Protein AF-A0A832W4Q1-F1 (afdb_monomer_lite)

Secondary structure (DSSP, 8-state):
--EEEEEEEES-HHHHHHHHHHHT-HHHHHH-EEEETTEEEEEEEEEHHHHHHHHHTT-EEEEEEEHHHHHHHHHHTTS-S--

Structure (mmCIF, N/CA/C/O backbone):
data_AF-A0A832W4Q1-F1
#
_entry.id   AF-A0A832W4Q1-F1
#
loop_
_atom_site.group_PDB
_atom_site.id
_atom_site.type_symbol
_atom_site.label_atom_id
_atom_site.label_alt_id
_atom_site.label_comp_id
_atom_site.label_asym_id
_atom_site.label_entity_id
_atom_site.label_seq_id
_atom_site.pdbx_PDB_ins_code
_atom_site.Cartn_x
_atom_site.Cartn_y
_atom_site.Cartn_z
_atom_site.occupancy
_atom_site.B_iso_or_equiv
_atom_site.auth_seq_id
_atom_site.auth_comp_id
_atom_site.auth_asym_id
_atom_site.auth_atom_id
_atom_site.pdbx_PDB_model_num
ATOM 1 N N . MET A 1 1 ? -16.573 1.442 6.800 1.00 61.88 1 MET A N 1
ATOM 2 C CA . MET A 1 1 ? -15.621 1.421 5.672 1.00 61.88 1 MET A CA 1
ATOM 3 C C . MET A 1 1 ? -14.335 2.045 6.170 1.00 61.88 1 MET A C 1
ATOM 5 O O . MET A 1 1 ? -14.369 3.205 6.558 1.00 61.88 1 MET A O 1
ATOM 9 N N . GLY A 1 2 ? -13.276 1.247 6.299 1.00 71.31 2 GLY A N 1
ATOM 10 C CA . GLY A 1 2 ? -11.995 1.689 6.847 1.00 71.31 2 GLY A CA 1
ATOM 11 C C . GLY A 1 2 ? -11.008 2.045 5.741 1.00 71.31 2 GLY A C 1
ATOM 12 O O . GLY A 1 2 ? -11.079 1.504 4.636 1.00 71.31 2 GLY A O 1
ATOM 13 N N . HIS A 1 3 ? -10.090 2.952 6.053 1.00 77.75 3 HIS A N 1
ATOM 14 C CA . HIS A 1 3 ? -8.901 3.162 5.244 1.00 77.75 3 HIS A CA 1
ATOM 15 C C . HIS A 1 3 ? -7.748 2.361 5.834 1.00 77.75 3 HIS A C 1
ATOM 17 O O . HIS A 1 3 ? -7.551 2.343 7.051 1.00 77.75 3 HIS A O 1
ATOM 23 N N . TYR A 1 4 ? -6.961 1.745 4.968 1.00 82.06 4 TYR A N 1
ATOM 24 C CA . TYR A 1 4 ? -5.805 0.959 5.352 1.00 82.06 4 TYR A CA 1
ATOM 25 C C . TYR A 1 4 ? -4.548 1.593 4.790 1.00 82.06 4 TYR A C 1
ATOM 27 O O . TYR A 1 4 ? -4.513 2.076 3.657 1.00 82.06 4 TYR A O 1
ATOM 35 N N . ILE A 1 5 ? -3.503 1.583 5.602 1.00 80.31 5 ILE A N 1
ATOM 36 C CA . ILE A 1 5 ? -2.158 1.877 5.152 1.00 80.31 5 ILE A CA 1
ATOM 37 C C . ILE A 1 5 ? -1.650 0.614 4.492 1.00 80.31 5 ILE A C 1
ATOM 39 O O . ILE A 1 5 ? -1.478 -0.430 5.125 1.00 80.31 5 ILE A O 1
ATOM 43 N N . VAL A 1 6 ? -1.421 0.732 3.198 1.00 82.81 6 VAL A N 1
ATOM 44 C CA . VAL A 1 6 ? -0.916 -0.350 2.379 1.00 82.81 6 VAL A CA 1
ATOM 45 C C . VAL A 1 6 ? 0.404 0.040 1.754 1.00 82.81 6 VAL A C 1
ATOM 47 O O . VAL A 1 6 ? 0.714 1.215 1.541 1.00 82.81 6 VAL A O 1
ATOM 50 N N . ARG A 1 7 ? 1.185 -0.982 1.450 1.00 84.00 7 ARG A N 1
ATOM 51 C CA . ARG A 1 7 ? 2.473 -0.897 0.800 1.00 84.00 7 ARG A CA 1
ATOM 52 C C . ARG A 1 7 ? 2.376 -1.595 -0.541 1.00 84.00 7 ARG A C 1
ATOM 54 O O . ARG A 1 7 ? 2.065 -2.777 -0.621 1.00 84.00 7 ARG A O 1
ATOM 61 N N . ILE A 1 8 ? 2.635 -0.842 -1.597 1.00 83.12 8 ILE A N 1
ATOM 62 C CA . ILE A 1 8 ? 2.596 -1.324 -2.970 1.00 83.12 8 ILE A CA 1
ATOM 63 C C . ILE A 1 8 ? 4.031 -1.453 -3.455 1.00 83.12 8 ILE A C 1
ATOM 65 O O . ILE A 1 8 ? 4.811 -0.501 -3.362 1.00 83.12 8 ILE A O 1
ATOM 69 N N . ARG A 1 9 ? 4.376 -2.628 -3.981 1.00 83.38 9 ARG A N 1
ATOM 70 C CA . ARG A 1 9 ? 5.658 -2.857 -4.649 1.00 83.38 9 ARG A CA 1
ATOM 71 C C . ARG A 1 9 ? 5.434 -2.944 -6.147 1.00 83.38 9 ARG A C 1
ATOM 73 O O . ARG A 1 9 ? 4.606 -3.719 -6.613 1.00 83.38 9 ARG A O 1
ATOM 80 N N . THR A 1 10 ? 6.173 -2.142 -6.903 1.00 77.44 10 THR A N 1
ATOM 81 C CA . THR A 1 10 ? 6.132 -2.172 -8.365 1.00 77.44 10 THR A CA 1
ATOM 82 C C . THR A 1 10 ? 7.532 -2.086 -8.939 1.00 77.44 10 THR A C 1
ATOM 84 O O . THR A 1 10 ? 8.360 -1.301 -8.478 1.00 77.44 10 THR A O 1
ATOM 87 N N . GLY A 1 11 ? 7.801 -2.893 -9.964 1.00 77.12 11 GLY A N 1
ATOM 88 C CA . GLY A 1 11 ? 9.056 -2.820 -10.703 1.00 77.12 11 GLY A CA 1
ATOM 89 C C . GLY A 1 11 ? 9.049 -1.810 -11.848 1.00 77.12 11 GLY A C 1
ATOM 90 O O . GLY A 1 11 ? 10.069 -1.592 -12.498 1.00 77.12 11 GLY A O 1
ATOM 91 N N . THR A 1 12 ? 7.901 -1.181 -12.113 1.00 73.19 12 THR A N 1
ATOM 92 C CA . THR A 1 12 ? 7.708 -0.334 -13.288 1.00 73.19 12 THR A CA 1
ATOM 93 C C . THR A 1 12 ? 7.198 1.039 -12.884 1.00 73.19 12 THR A C 1
ATOM 95 O O . THR A 1 12 ? 6.115 1.186 -12.318 1.00 73.19 12 THR A O 1
ATOM 98 N N . TRP A 1 13 ? 7.957 2.071 -13.247 1.00 72.50 13 TRP A N 1
ATOM 99 C CA . TRP A 1 13 ? 7.607 3.464 -12.965 1.00 72.50 13 TRP A CA 1
ATOM 100 C C . TRP A 1 13 ? 6.276 3.889 -13.618 1.00 72.50 13 TRP A C 1
ATOM 102 O O . TRP A 1 13 ? 5.535 4.695 -13.063 1.00 72.50 13 TRP A O 1
ATOM 112 N N . SER A 1 14 ? 5.910 3.278 -14.749 1.00 75.38 14 SER A N 1
ATOM 113 C CA . SER A 1 14 ? 4.622 3.496 -15.421 1.00 75.38 14 SER A CA 1
ATOM 114 C C . SER A 1 14 ? 3.423 3.140 -14.538 1.00 75.38 14 SER A C 1
ATOM 116 O O . SER A 1 14 ? 2.451 3.883 -14.504 1.00 75.38 14 SER A O 1
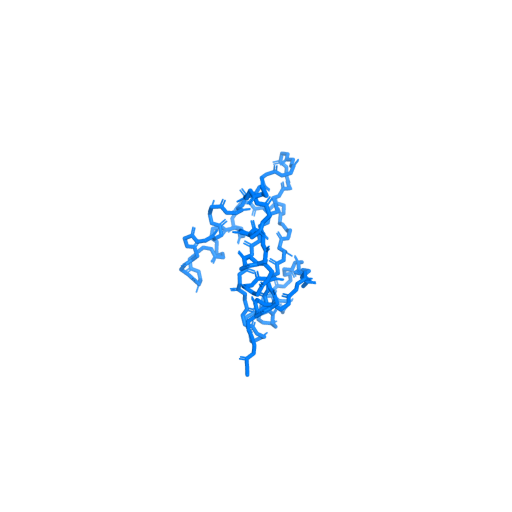ATOM 118 N N . TRP A 1 15 ? 3.510 2.046 -13.776 1.00 77.00 15 TRP A N 1
ATOM 119 C CA . TRP A 1 15 ? 2.446 1.616 -12.858 1.00 77.00 15 TRP A CA 1
ATOM 120 C C . TRP A 1 15 ? 2.293 2.574 -11.676 1.00 77.00 15 TRP A C 1
ATOM 122 O O . TRP A 1 15 ? 1.200 2.751 -11.146 1.00 77.00 15 TRP A O 1
ATOM 132 N N . LEU A 1 16 ? 3.402 3.200 -11.289 1.00 72.94 16 LEU A N 1
ATOM 133 C CA . LEU A 1 16 ? 3.476 4.247 -10.279 1.00 72.94 16 LEU A CA 1
ATOM 134 C C . LEU A 1 16 ? 2.741 5.509 -10.729 1.00 72.94 16 LEU A C 1
ATOM 136 O O . LEU A 1 16 ? 1.938 6.065 -9.986 1.00 72.94 16 LEU A O 1
ATOM 140 N N . ARG A 1 17 ? 2.983 5.924 -11.974 1.00 74.94 17 ARG A N 1
ATOM 141 C CA . ARG A 1 17 ? 2.318 7.078 -12.580 1.00 74.94 17 ARG A CA 1
ATOM 142 C C . ARG A 1 17 ? 0.812 6.851 -12.747 1.00 74.94 17 ARG A C 1
ATOM 144 O O . ARG A 1 17 ? 0.041 7.770 -12.494 1.00 74.94 17 ARG A O 1
ATOM 151 N N . ASP A 1 18 ? 0.406 5.635 -13.110 1.00 77.81 18 ASP A N 1
ATOM 152 C CA . ASP A 1 18 ? -1.009 5.245 -13.203 1.00 77.81 18 ASP A CA 1
ATOM 153 C C . ASP A 1 18 ? -1.705 5.367 -11.835 1.00 77.81 18 ASP A C 1
ATOM 155 O O . ASP A 1 18 ? -2.761 5.982 -11.715 1.00 77.81 18 ASP A O 1
ATOM 159 N N . LEU A 1 19 ? -1.048 4.891 -10.768 1.00 72.12 19 LEU A N 1
ATOM 160 C CA . LEU A 1 19 ? -1.526 5.046 -9.389 1.00 72.12 19 LEU A CA 1
ATOM 161 C C . LEU A 1 19 ? -1.658 6.514 -8.967 1.00 72.12 19 LEU A C 1
ATOM 163 O O . LEU A 1 19 ? -2.643 6.868 -8.322 1.00 72.12 19 LEU A O 1
ATOM 167 N N . GLN A 1 20 ? -0.693 7.368 -9.327 1.00 70.88 20 GLN A N 1
ATOM 168 C CA . GLN A 1 20 ? -0.780 8.804 -9.044 1.00 70.88 20 GLN A CA 1
ATOM 169 C C . GLN A 1 20 ? -1.975 9.454 -9.739 1.00 70.88 20 GLN A C 1
ATOM 171 O O . GLN A 1 20 ? -2.641 10.290 -9.135 1.00 70.88 20 GLN A O 1
ATOM 176 N N . GLN A 1 21 ? -2.243 9.067 -10.987 1.00 73.19 21 GLN A N 1
ATOM 177 C CA . GLN A 1 21 ? -3.329 9.627 -11.782 1.00 73.19 21 GLN A CA 1
ATOM 178 C C . GLN A 1 21 ? -4.707 9.142 -11.314 1.00 73.19 21 GLN A C 1
ATOM 180 O O . GLN A 1 21 ? -5.672 9.896 -11.393 1.00 73.19 21 GLN A O 1
ATOM 185 N N . LEU A 1 22 ? -4.808 7.900 -10.831 1.00 69.12 22 LEU A N 1
ATOM 186 C CA . LEU A 1 22 ? -6.087 7.291 -10.465 1.00 69.12 22 LEU A CA 1
ATOM 187 C C . LEU A 1 22 ? -6.671 7.791 -9.142 1.00 69.12 22 LEU A C 1
ATOM 189 O O . LEU A 1 22 ? -7.894 7.868 -9.044 1.00 69.12 22 LEU A O 1
ATOM 193 N N . TYR A 1 23 ? -5.850 8.111 -8.133 1.00 67.12 23 TYR A N 1
ATOM 194 C CA . TYR A 1 23 ? -6.389 8.498 -6.816 1.00 67.12 23 TYR A CA 1
ATOM 195 C C . TYR A 1 23 ? -5.801 9.773 -6.211 1.00 67.12 23 TYR A C 1
ATOM 197 O O . TYR A 1 23 ? -5.818 9.922 -4.993 1.00 67.12 23 TYR A O 1
ATOM 205 N N . ASP A 1 24 ? -5.301 10.685 -7.051 1.00 59.66 24 ASP A N 1
ATOM 206 C CA . ASP A 1 24 ? -4.848 12.026 -6.641 1.00 59.66 24 ASP A CA 1
ATOM 207 C C . ASP A 1 24 ? -3.852 11.974 -5.466 1.00 59.66 24 ASP A C 1
ATOM 209 O O . ASP A 1 24 ? -3.948 12.659 -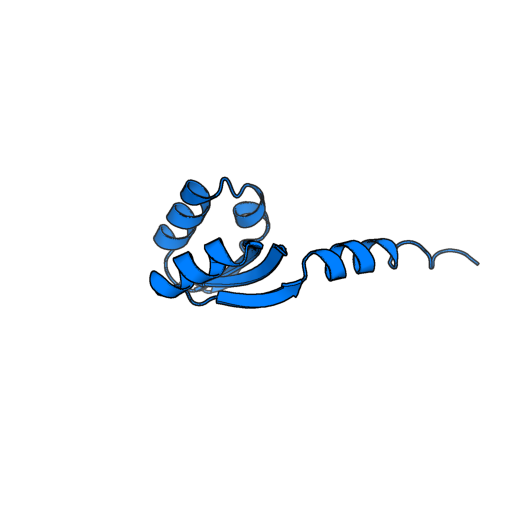4.447 1.00 59.66 24 ASP A O 1
ATOM 213 N N . LEU A 1 25 ? -2.893 11.051 -5.567 1.00 55.56 25 LEU A N 1
ATOM 214 C CA . LEU A 1 25 ? -2.001 10.727 -4.461 1.00 55.56 25 LEU A CA 1
ATOM 215 C C . LEU A 1 25 ? -0.750 11.590 -4.482 1.00 55.56 25 LEU A C 1
ATOM 217 O O . LEU A 1 25 ? 0.365 11.110 -4.712 1.00 55.56 25 LEU A O 1
ATOM 221 N N . ASP A 1 26 ? -0.924 12.854 -4.115 1.00 52.88 26 ASP A N 1
ATOM 222 C CA . ASP A 1 26 ? 0.183 13.705 -3.664 1.00 52.88 26 ASP A CA 1
ATOM 223 C C . ASP A 1 26 ? 0.981 13.008 -2.533 1.00 52.88 26 ASP A C 1
ATOM 225 O O . ASP A 1 26 ? 2.204 13.117 -2.425 1.00 52.88 26 ASP A O 1
ATOM 229 N N . VAL A 1 27 ? 0.293 12.171 -1.743 1.00 55.84 27 VAL A N 1
ATOM 230 C CA . VAL A 1 27 ? 0.877 11.325 -0.693 1.00 55.84 27 VAL A CA 1
ATOM 231 C C . VAL A 1 27 ? 1.755 10.199 -1.249 1.00 55.84 27 VAL A C 1
ATOM 233 O O . VAL A 1 27 ? 2.838 9.991 -0.709 1.00 55.84 27 VAL A O 1
ATOM 236 N N . PHE A 1 28 ? 1.365 9.501 -2.326 1.00 63.22 28 PHE A N 1
ATOM 237 C CA . PHE A 1 28 ? 2.187 8.403 -2.864 1.00 63.22 28 PHE A CA 1
ATOM 238 C C . PHE A 1 28 ? 3.508 8.906 -3.422 1.00 63.22 28 PHE A C 1
ATOM 240 O O . PHE A 1 28 ? 4.529 8.252 -3.250 1.00 63.22 28 PHE A O 1
ATOM 247 N N . SER A 1 29 ? 3.520 10.075 -4.064 1.00 57.50 29 SER A N 1
ATOM 248 C CA . SER A 1 29 ? 4.772 10.634 -4.577 1.00 57.50 29 SER A CA 1
ATOM 249 C C . SER A 1 29 ? 5.748 10.991 -3.451 1.00 57.50 29 SER A C 1
ATOM 251 O O . SER A 1 29 ? 6.957 10.875 -3.636 1.00 57.50 29 SER A O 1
ATOM 253 N N . LYS A 1 30 ? 5.231 11.392 -2.280 1.00 62.28 30 LYS A N 1
ATOM 254 C CA . LYS A 1 30 ? 6.028 11.712 -1.084 1.00 62.28 30 LYS A CA 1
ATOM 255 C C . LYS A 1 30 ? 6.543 10.474 -0.351 1.00 62.28 30 LYS A C 1
ATOM 257 O O . LYS A 1 30 ? 7.589 10.542 0.286 1.00 62.28 30 LYS A O 1
ATOM 262 N N . THR A 1 31 ? 5.822 9.359 -0.415 1.00 64.81 31 THR A N 1
ATOM 263 C CA . THR A 1 31 ? 6.175 8.109 0.278 1.00 64.81 31 THR A CA 1
ATOM 264 C C . THR A 1 31 ? 6.833 7.072 -0.632 1.00 64.81 31 THR A C 1
ATOM 266 O O . THR A 1 31 ? 7.314 6.052 -0.135 1.00 64.81 31 THR A O 1
ATOM 269 N N . ALA A 1 32 ? 6.861 7.308 -1.948 1.00 71.19 32 ALA A N 1
ATOM 270 C CA . ALA A 1 32 ? 7.529 6.452 -2.914 1.00 71.19 32 ALA A CA 1
ATOM 271 C C . ALA A 1 32 ? 9.031 6.411 -2.625 1.00 71.19 32 ALA A C 1
ATOM 273 O O . ALA A 1 32 ? 9.770 7.376 -2.818 1.00 71.19 32 ALA A O 1
ATOM 274 N N . LYS A 1 33 ? 9.490 5.248 -2.182 1.00 74.62 33 LYS A N 1
ATOM 275 C CA . LYS A 1 33 ? 10.884 4.941 -1.922 1.00 74.62 33 LYS A CA 1
ATOM 276 C C . LYS A 1 33 ? 11.375 3.983 -2.998 1.00 74.62 33 LYS A C 1
ATOM 278 O O . LYS A 1 33 ? 10.881 2.867 -3.148 1.00 74.62 33 LYS A O 1
ATOM 283 N N . ARG A 1 34 ? 12.373 4.411 -3.769 1.00 77.50 34 ARG A N 1
ATOM 284 C CA . ARG A 1 34 ? 13.084 3.511 -4.683 1.00 77.50 34 ARG A CA 1
ATOM 285 C C . ARG A 1 34 ? 13.903 2.539 -3.836 1.00 77.50 34 ARG A C 1
ATOM 287 O O . ARG A 1 34 ? 14.775 2.971 -3.088 1.00 77.50 34 ARG A O 1
ATOM 294 N N . LEU A 1 35 ? 13.588 1.250 -3.925 1.00 75.56 35 LEU A N 1
ATOM 295 C CA . LEU A 1 35 ? 14.340 0.195 -3.250 1.00 75.56 35 LEU A CA 1
ATOM 296 C C . LEU A 1 35 ? 15.556 -0.226 -4.078 1.00 75.56 35 LEU A C 1
ATOM 298 O O . LEU A 1 35 ? 16.598 -0.478 -3.494 1.00 75.56 35 LEU A O 1
ATOM 302 N N . ASN A 1 36 ? 15.427 -0.288 -5.410 1.00 75.12 36 ASN A N 1
ATOM 303 C CA . ASN A 1 36 ? 16.500 -0.650 -6.347 1.00 75.12 36 ASN A CA 1
ATOM 304 C C . ASN A 1 36 ? 16.236 -0.077 -7.755 1.00 75.12 36 ASN A C 1
ATOM 306 O O . ASN A 1 36 ? 15.231 0.597 -7.976 1.00 75.12 36 ASN A O 1
ATOM 310 N N . ASP A 1 37 ? 17.121 -0.344 -8.726 1.00 71.56 37 ASP A N 1
ATOM 311 C CA . ASP A 1 37 ? 16.997 0.150 -10.113 1.00 71.56 37 ASP A CA 1
ATOM 312 C C . ASP A 1 37 ? 15.675 -0.211 -10.802 1.00 71.56 37 ASP A C 1
ATOM 314 O O . ASP A 1 37 ? 15.146 0.562 -11.597 1.00 71.56 37 ASP A O 1
ATOM 318 N N . HIS A 1 38 ? 15.094 -1.342 -10.406 1.00 74.12 38 HIS A N 1
ATOM 319 C CA . HIS A 1 38 ? 13.850 -1.870 -10.959 1.00 74.12 38 HIS A CA 1
ATOM 320 C C . HIS A 1 38 ? 12.820 -2.196 -9.881 1.00 74.12 38 HIS A C 1
ATOM 322 O O . HIS A 1 38 ? 11.975 -3.055 -10.098 1.00 74.12 38 HIS A O 1
ATOM 328 N N . LEU A 1 39 ? 12.911 -1.592 -8.692 1.00 79.38 39 LEU A N 1
ATOM 329 C CA . LEU A 1 39 ? 11.945 -1.851 -7.628 1.00 79.38 39 LEU A CA 1
ATOM 330 C C . LEU A 1 39 ? 11.638 -0.575 -6.857 1.00 79.38 39 LEU A C 1
ATOM 332 O O . LEU A 1 39 ? 12.521 0.053 -6.269 1.00 79.38 39 LEU A O 1
ATOM 336 N N . PHE A 1 40 ? 10.360 -0.236 -6.823 1.00 77.12 40 PHE A N 1
ATOM 337 C CA . PHE A 1 40 ? 9.812 0.876 -6.076 1.00 77.12 40 PHE A CA 1
ATOM 338 C C . PHE A 1 40 ? 8.842 0.343 -5.036 1.00 77.12 40 PHE A C 1
ATOM 340 O O . PHE A 1 40 ? 8.045 -0.558 -5.299 1.00 77.12 40 PHE A O 1
ATOM 347 N N . GLU A 1 41 ? 8.919 0.925 -3.854 1.00 78.94 41 GLU A N 1
ATOM 348 C CA . GLU A 1 41 ? 7.997 0.687 -2.764 1.00 78.94 41 GLU A CA 1
ATOM 349 C C . GLU A 1 41 ? 7.285 1.986 -2.442 1.00 78.94 41 GLU A C 1
ATOM 351 O O . GLU A 1 41 ? 7.904 3.042 -2.368 1.00 78.94 41 GLU A O 1
ATOM 356 N N . ILE A 1 42 ? 5.979 1.918 -2.252 1.00 78.19 42 ILE A N 1
ATOM 357 C CA . ILE A 1 42 ? 5.165 3.095 -1.988 1.00 78.19 42 ILE A CA 1
ATOM 358 C C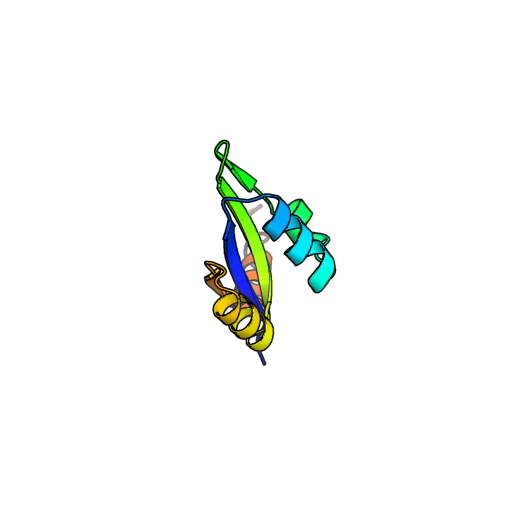 . ILE A 1 42 ? 4.231 2.746 -0.855 1.00 78.19 42 ILE A C 1
ATOM 360 O O . ILE A 1 42 ? 3.625 1.677 -0.868 1.00 78.19 42 ILE A O 1
ATOM 364 N N . GLN A 1 43 ? 4.096 3.647 0.106 1.00 77.62 43 GLN A N 1
ATOM 365 C CA . GLN A 1 43 ? 3.110 3.501 1.167 1.00 77.62 43 GLN A CA 1
ATOM 366 C C . GLN A 1 43 ? 1.993 4.508 0.976 1.00 77.62 43 GLN A C 1
ATOM 368 O O . GLN A 1 43 ? 2.244 5.683 0.725 1.00 77.62 43 GLN A O 1
ATOM 373 N N . GLY A 1 44 ? 0.752 4.095 1.137 1.00 76.69 44 GLY A N 1
ATOM 374 C CA . GLY A 1 44 ? -0.328 5.061 1.164 1.00 76.69 44 GLY A CA 1
ATOM 375 C C . GLY A 1 44 ? -1.626 4.462 1.622 1.00 76.69 44 GLY A C 1
ATOM 376 O O . GLY A 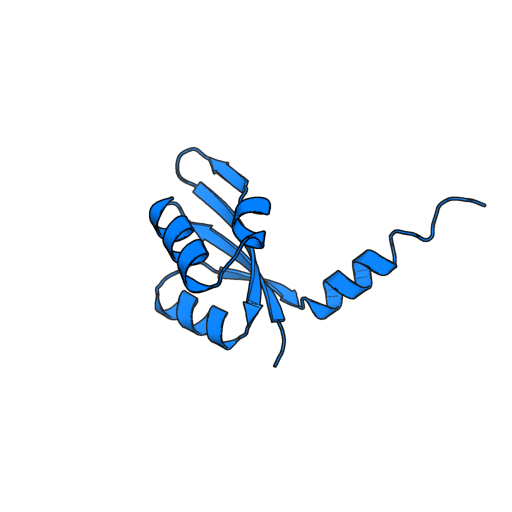1 44 ? -1.699 3.315 2.050 1.00 76.69 44 GLY A O 1
ATOM 377 N N . LEU A 1 45 ? -2.629 5.317 1.603 1.00 79.50 45 LEU A N 1
ATOM 378 C CA . LEU A 1 45 ? -3.872 5.089 2.296 1.00 79.50 45 LEU A CA 1
ATOM 379 C C . LEU A 1 45 ? -4.927 4.723 1.264 1.00 79.50 45 LEU A C 1
ATOM 381 O O . LEU A 1 45 ? -5.312 5.556 0.448 1.00 79.50 45 LEU A O 1
ATOM 385 N N . LEU A 1 46 ? -5.346 3.464 1.275 1.00 80.44 46 LEU A N 1
ATOM 386 C CA . LEU A 1 46 ? -6.325 2.934 0.340 1.00 80.44 46 LEU A CA 1
ATOM 387 C C . LEU A 1 46 ? -7.537 2.400 1.094 1.00 80.44 46 LEU A C 1
ATOM 389 O O . LEU A 1 46 ? -7.426 1.822 2.174 1.00 80.44 46 LEU A O 1
ATOM 393 N N . SER A 1 47 ? -8.713 2.633 0.524 1.00 84.06 47 SER A N 1
ATOM 394 C CA . SER A 1 47 ? -9.953 2.019 0.992 1.00 84.06 47 SER A CA 1
ATOM 395 C C . SER A 1 47 ? -10.023 0.566 0.531 1.00 84.06 47 SER A C 1
ATOM 397 O O . SER A 1 47 ? -9.389 0.200 -0.456 1.00 84.06 47 SER A O 1
ATOM 399 N N . ASP A 1 48 ? -10.855 -0.230 1.192 1.00 84.88 48 ASP A N 1
ATOM 400 C CA . ASP A 1 48 ? -11.098 -1.637 0.844 1.00 84.88 48 ASP A CA 1
ATOM 401 C C . ASP A 1 48 ? -11.396 -1.845 -0.658 1.00 84.88 48 ASP A C 1
ATOM 403 O O . ASP A 1 48 ? -10.716 -2.609 -1.340 1.00 84.88 48 ASP A O 1
ATOM 407 N N . GLU A 1 49 ? -12.297 -1.030 -1.218 1.00 85.50 49 GLU A N 1
ATOM 408 C CA . GLU A 1 49 ? -12.657 -1.056 -2.644 1.00 85.50 49 GLU A CA 1
ATOM 409 C C . GLU A 1 49 ? -11.462 -0.758 -3.567 1.00 85.50 49 GLU A C 1
ATOM 411 O O . GLU A 1 49 ? -11.311 -1.356 -4.633 1.00 85.50 49 GLU A O 1
ATOM 416 N N . GLN A 1 50 ? -10.563 0.133 -3.137 1.00 82.88 50 GLN A N 1
ATOM 417 C CA . GLN A 1 50 ? -9.366 0.484 -3.900 1.00 82.88 50 GLN A CA 1
ATOM 418 C C . GLN A 1 50 ? -8.323 -0.628 -3.873 1.00 82.88 50 GLN A C 1
ATOM 420 O O . GLN A 1 50 ? -7.679 -0.905 -4.887 1.00 82.88 50 GLN A O 1
ATOM 425 N N . ILE A 1 51 ? -8.175 -1.280 -2.720 1.00 83.50 51 ILE A N 1
ATOM 426 C CA . ILE A 1 51 ? -7.303 -2.441 -2.559 1.00 83.50 51 ILE A CA 1
ATOM 427 C C . ILE A 1 51 ? -7.803 -3.576 -3.449 1.00 83.50 51 ILE A C 1
ATOM 429 O O . ILE A 1 51 ? -7.009 -4.151 -4.192 1.00 83.50 51 ILE A O 1
ATOM 433 N N . GLU A 1 52 ? -9.107 -3.854 -3.446 1.00 86.69 52 GLU A N 1
ATOM 434 C CA . GLU A 1 52 ? -9.692 -4.892 -4.293 1.00 86.69 52 GLU A CA 1
ATOM 435 C C . GLU A 1 52 ? -9.494 -4.581 -5.785 1.00 86.69 52 GLU A C 1
ATOM 437 O O . GLU A 1 52 ? -9.040 -5.440 -6.545 1.00 86.69 52 GLU A O 1
ATOM 442 N N . ASN A 1 53 ? -9.757 -3.343 -6.211 1.00 85.88 53 ASN A N 1
ATOM 443 C CA . ASN A 1 53 ? -9.586 -2.925 -7.602 1.00 85.88 53 ASN A CA 1
ATOM 444 C C . ASN A 1 53 ? -8.130 -3.070 -8.076 1.00 85.88 53 ASN A C 1
ATOM 446 O O . ASN A 1 53 ? -7.859 -3.604 -9.152 1.00 85.88 53 ASN A O 1
ATOM 450 N N . LEU A 1 54 ? -7.168 -2.639 -7.259 1.00 81.25 54 LEU A N 1
ATOM 451 C CA . LEU A 1 54 ? -5.748 -2.767 -7.579 1.0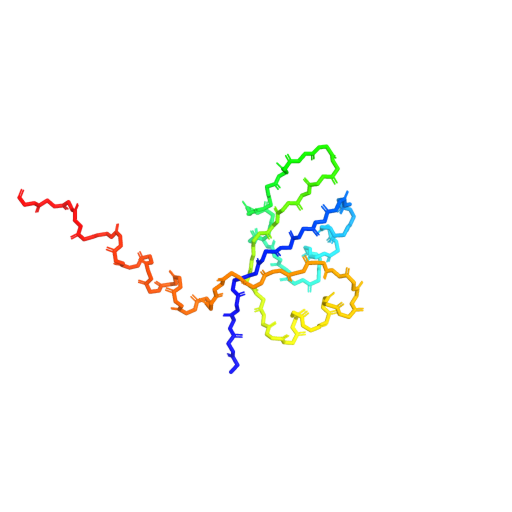0 81.25 54 LEU A CA 1
ATOM 452 C C . LEU A 1 54 ? -5.268 -4.223 -7.525 1.00 81.25 54 LEU A C 1
ATOM 454 O O . LEU A 1 54 ? -4.481 -4.635 -8.377 1.00 81.25 54 LEU A O 1
ATOM 458 N N . SER A 1 55 ? -5.780 -5.026 -6.591 1.00 83.31 55 SER A N 1
ATOM 459 C CA . SER A 1 55 ? -5.492 -6.460 -6.528 1.00 83.31 55 SER A CA 1
ATOM 460 C C . SER A 1 55 ? -5.967 -7.168 -7.802 1.00 83.31 55 SER A C 1
ATOM 462 O O . SER A 1 55 ? -5.203 -7.911 -8.418 1.00 83.31 55 SER A O 1
ATOM 464 N N . ARG A 1 56 ? -7.171 -6.838 -8.294 1.00 85.94 56 ARG A N 1
ATOM 465 C CA . ARG A 1 56 ? -7.701 -7.342 -9.575 1.00 85.94 56 ARG A CA 1
ATOM 466 C C . ARG A 1 56 ? -6.871 -6.914 -10.786 1.00 85.94 56 ARG A C 1
ATOM 468 O O . ARG A 1 56 ? -6.780 -7.663 -11.753 1.00 85.94 56 ARG A O 1
ATOM 475 N N . LYS A 1 57 ? -6.249 -5.733 -10.740 1.00 81.38 57 LYS A N 1
ATOM 476 C CA . LYS A 1 57 ? -5.318 -5.253 -11.776 1.00 81.38 57 LYS A CA 1
ATOM 477 C C . LYS A 1 57 ? -3.938 -5.930 -11.721 1.00 81.38 57 LYS A C 1
ATOM 479 O O . LYS A 1 57 ? -3.125 -5.701 -12.612 1.00 81.38 57 LYS A O 1
ATOM 484 N N . GLY A 1 58 ? -3.671 -6.759 -10.709 1.00 81.56 58 GLY A N 1
ATOM 485 C CA . GLY A 1 58 ? -2.409 -7.485 -10.550 1.00 81.56 58 GLY A CA 1
ATOM 486 C C . GLY A 1 58 ? -1.336 -6.725 -9.769 1.00 81.56 58 GLY A C 1
ATOM 487 O O . GLY A 1 58 ? -0.163 -7.089 -9.837 1.00 81.56 58 GLY A O 1
ATOM 488 N N . TYR A 1 59 ? -1.703 -5.673 -9.031 1.00 81.75 59 TYR A N 1
ATOM 489 C CA . TYR A 1 59 ? -0.762 -4.988 -8.146 1.00 81.75 59 TYR A CA 1
ATOM 490 C C . TYR A 1 59 ? -0.457 -5.840 -6.915 1.00 81.75 59 TYR A C 1
ATOM 492 O O . TYR A 1 59 ? -1.351 -6.423 -6.299 1.00 81.75 59 TYR A O 1
ATOM 500 N N . GLN A 1 60 ? 0.814 -5.852 -6.513 1.00 83.06 60 GLN A N 1
ATOM 501 C CA . GLN A 1 60 ? 1.241 -6.489 -5.276 1.00 83.06 60 GLN A CA 1
ATOM 502 C C . GLN A 1 60 ? 1.085 -5.501 -4.113 1.00 83.06 60 GLN A C 1
ATOM 504 O O . GLN A 1 60 ? 1.902 -4.592 -3.937 1.00 83.06 60 GLN A O 1
ATOM 509 N N . ILE A 1 61 ? -0.000 -5.672 -3.358 1.00 84.12 61 ILE A N 1
ATOM 510 C CA . ILE A 1 61 ? -0.413 -4.800 -2.253 1.00 84.12 61 ILE A CA 1
ATOM 511 C C . ILE A 1 61 ? -0.275 -5.571 -0.944 1.00 84.12 61 ILE A C 1
ATOM 513 O O . ILE A 1 61 ? -0.803 -6.671 -0.806 1.00 84.12 61 ILE A O 1
ATOM 517 N N . GLU A 1 62 ? 0.409 -4.977 0.021 1.00 85.25 62 GLU A N 1
ATOM 518 C CA . GLU A 1 62 ? 0.591 -5.510 1.366 1.00 85.25 62 GLU A CA 1
ATOM 519 C C . GLU A 1 62 ? -0.072 -4.560 2.367 1.00 85.25 62 GLU A C 1
ATOM 521 O O . GLU A 1 62 ? 0.256 -3.376 2.412 1.00 85.25 62 GLU A O 1
ATOM 526 N N . ILE A 1 63 ? -1.038 -5.045 3.149 1.00 85.12 63 ILE A N 1
ATOM 527 C CA . ILE A 1 63 ? -1.725 -4.227 4.156 1.00 85.12 63 ILE A CA 1
ATOM 528 C C . ILE A 1 63 ? -0.849 -4.186 5.408 1.00 85.12 63 ILE A C 1
ATOM 530 O O . ILE A 1 63 ? -0.607 -5.223 6.017 1.00 85.12 63 ILE A O 1
ATOM 534 N N . ILE A 1 64 ? -0.364 -2.998 5.778 1.00 80.75 64 ILE A N 1
ATOM 535 C CA . ILE A 1 64 ? 0.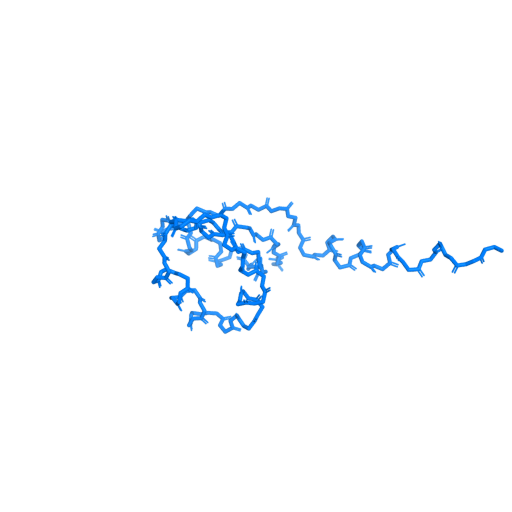508 -2.819 6.947 1.00 80.75 64 ILE A CA 1
ATOM 536 C C . ILE A 1 64 ? -0.321 -2.594 8.212 1.00 80.75 64 ILE A C 1
ATOM 538 O O . ILE A 1 64 ? -0.058 -3.223 9.230 1.00 80.75 64 ILE A O 1
ATOM 542 N N . ALA A 1 65 ? -1.295 -1.684 8.163 1.00 75.88 65 ALA A N 1
ATOM 543 C CA . ALA A 1 65 ? -2.101 -1.318 9.328 1.00 75.88 65 ALA A CA 1
ATOM 544 C C . ALA A 1 65 ? -3.405 -0.635 8.909 1.00 75.88 65 ALA A C 1
ATOM 546 O O . ALA A 1 65 ? -3.494 -0.061 7.821 1.00 75.88 65 ALA A O 1
ATOM 547 N N . ALA A 1 66 ? -4.409 -0.621 9.784 1.00 77.25 66 ALA A N 1
ATOM 548 C CA . ALA A 1 66 ? -5.533 0.290 9.617 1.00 77.25 66 ALA A CA 1
ATOM 549 C C . ALA A 1 66 ? -5.052 1.735 9.841 1.00 77.25 66 ALA A C 1
ATOM 551 O O . ALA A 1 66 ? -4.317 2.024 10.785 1.00 77.25 66 ALA A O 1
ATOM 552 N N . ALA A 1 67 ? -5.466 2.672 8.986 1.00 67.69 67 ALA A N 1
ATOM 553 C CA . ALA A 1 67 ? -5.061 4.074 9.110 1.00 67.69 67 ALA A CA 1
ATOM 554 C C . ALA A 1 67 ? -5.468 4.697 10.455 1.00 67.69 67 ALA A C 1
ATOM 556 O O . ALA A 1 67 ? -4.785 5.581 10.974 1.00 67.69 67 ALA A O 1
ATOM 557 N N . GLU A 1 68 ? -6.568 4.203 11.022 1.00 62.62 68 GLU A N 1
ATOM 558 C CA . GLU A 1 68 ? -7.094 4.618 12.320 1.00 62.62 68 GLU A CA 1
ATOM 559 C C . GLU A 1 68 ? -6.140 4.277 13.481 1.00 62.62 68 GLU A C 1
ATOM 561 O O . GLU A 1 68 ? -6.081 5.014 14.466 1.00 62.62 68 GLU A O 1
ATOM 566 N N . GLU A 1 69 ? -5.333 3.218 13.347 1.00 60.53 69 GLU A N 1
ATOM 567 C CA . GLU A 1 69 ? -4.337 2.827 14.352 1.00 60.53 69 GLU A CA 1
ATOM 568 C C . GLU A 1 69 ? -3.079 3.701 14.282 1.00 60.53 69 GLU A C 1
ATOM 570 O O . GLU A 1 69 ? -2.596 4.169 15.312 1.00 60.53 69 GLU A O 1
ATOM 575 N N . ILE A 1 70 ? -2.602 4.043 13.080 1.00 56.88 70 ILE A N 1
ATOM 576 C CA . ILE A 1 70 ? -1.390 4.871 12.925 1.00 56.88 70 ILE A CA 1
ATOM 577 C C . ILE A 1 70 ? -1.640 6.348 13.257 1.00 56.88 70 ILE A C 1
ATOM 579 O O . ILE A 1 70 ? -0.757 7.028 13.786 1.00 56.88 70 ILE A O 1
ATOM 583 N N . ALA A 1 71 ? -2.846 6.864 12.998 1.00 54.03 71 ALA A N 1
ATOM 584 C CA . ALA A 1 71 ? -3.227 8.198 13.465 1.00 54.03 71 ALA A CA 1
ATOM 585 C C . ALA A 1 71 ? -3.248 8.278 15.006 1.00 54.03 71 ALA A C 1
ATOM 587 O O . ALA A 1 71 ? -2.859 9.299 15.582 1.00 54.03 71 ALA A O 1
ATOM 588 N N . LYS A 1 72 ? -3.639 7.187 15.678 1.00 51.19 72 LYS A N 1
ATOM 589 C CA . LYS A 1 72 ? -3.573 7.075 17.140 1.00 51.19 72 LYS A CA 1
ATOM 590 C C . LYS A 1 72 ? -2.138 6.954 17.653 1.00 51.19 72 LYS A C 1
ATOM 592 O O . LYS A 1 72 ? -1.807 7.641 18.618 1.00 51.19 72 LYS A O 1
ATOM 597 N N . GLU A 1 73 ? -1.272 6.170 17.008 1.00 51.59 73 GLU A N 1
ATOM 598 C CA . GLU A 1 73 ? 0.134 6.047 17.429 1.00 51.59 73 GLU A CA 1
ATOM 599 C C . GLU A 1 73 ? 0.922 7.356 17.296 1.00 51.59 73 GLU A C 1
ATOM 601 O O . GLU A 1 73 ? 1.655 7.718 18.215 1.00 51.59 73 GLU A O 1
ATOM 606 N N . ARG A 1 74 ? 0.681 8.164 16.253 1.00 48.19 74 ARG A N 1
ATOM 607 C CA . ARG A 1 74 ? 1.337 9.482 16.123 1.00 48.19 74 ARG A CA 1
ATOM 608 C C . ARG A 1 74 ? 0.928 10.517 17.173 1.00 48.19 74 ARG A C 1
ATOM 610 O O . ARG A 1 74 ? 1.584 11.550 17.287 1.00 48.19 74 ARG A O 1
ATOM 617 N N . THR A 1 75 ? -0.118 10.256 17.954 1.00 47.28 75 THR A N 1
ATOM 618 C CA . THR A 1 75 ? -0.478 11.111 19.098 1.00 47.28 75 THR A CA 1
ATOM 619 C C . THR A 1 75 ? 0.266 10.694 20.372 1.00 47.28 75 THR A C 1
ATOM 621 O O . THR A 1 75 ? 0.368 11.487 21.304 1.00 47.28 75 THR A O 1
ATOM 624 N N . LYS A 1 76 ? 0.830 9.479 20.422 1.00 46.41 76 LYS A N 1
ATOM 625 C CA . LYS A 1 76 ? 1.511 8.960 21.614 1.00 46.41 76 LYS A CA 1
ATOM 626 C C . LYS A 1 76 ? 3.015 9.253 21.639 1.00 46.41 76 LYS A C 1
ATOM 628 O O . LYS A 1 76 ? 3.584 9.334 22.718 1.00 46.41 76 LYS A O 1
ATOM 633 N N . GLU A 1 77 ? 3.639 9.533 20.495 1.00 48.44 77 GLU A N 1
ATOM 634 C CA . GLU A 1 77 ? 5.071 9.883 20.406 1.00 48.44 77 GLU A CA 1
ATOM 635 C C . GLU A 1 77 ? 5.384 11.381 20.627 1.00 48.44 77 GLU A C 1
ATOM 637 O O . GLU A 1 77 ? 6.422 11.879 20.198 1.00 48.44 77 GLU A O 1
ATOM 642 N N . ARG A 1 78 ? 4.499 12.142 21.288 1.00 46.19 78 ARG A N 1
ATOM 643 C CA . ARG A 1 78 ? 4.735 13.568 21.604 1.00 46.19 78 ARG A CA 1
ATOM 644 C C . ARG A 1 78 ? 4.620 13.907 23.093 1.00 46.19 78 ARG A C 1
ATOM 646 O O . ARG A 1 78 ? 4.394 15.063 23.435 1.00 46.19 78 ARG A O 1
ATOM 653 N N . GLY A 1 79 ? 4.742 12.899 23.958 1.00 45.59 79 GLY A N 1
ATOM 654 C CA . GLY A 1 79 ? 4.504 13.023 25.396 1.00 45.59 79 GLY A CA 1
ATOM 655 C C . GLY A 1 79 ? 5.591 12.456 26.308 1.00 45.59 79 GLY A C 1
ATOM 656 O O . GLY A 1 79 ? 5.271 12.182 27.455 1.00 45.59 79 GLY A O 1
ATOM 657 N N . GLU A 1 80 ? 6.831 12.272 25.846 1.00 51.06 80 GLU A N 1
ATOM 658 C CA . GLU A 1 80 ? 7.960 11.899 26.723 1.00 51.06 80 GLU A CA 1
ATOM 659 C C . GLU A 1 80 ? 9.223 12.718 26.406 1.00 51.06 80 GLU A C 1
ATOM 661 O O . GLU A 1 80 ? 10.263 12.204 26.018 1.00 51.06 80 GLU A O 1
ATOM 666 N N . GLU A 1 81 ? 9.107 14.033 26.564 1.00 51.44 81 GLU A N 1
ATOM 667 C CA . GLU A 1 81 ? 10.202 14.970 26.855 1.00 51.44 81 GLU A CA 1
ATOM 668 C C . GLU A 1 81 ? 9.469 16.153 27.520 1.00 51.44 81 GLU A C 1
ATOM 670 O O . GLU A 1 81 ? 8.661 16.809 26.870 1.00 51.44 81 GLU A O 1
ATOM 675 N N . TYR A 1 82 ? 9.448 16.377 28.833 1.00 46.78 82 TYR A N 1
ATOM 676 C CA . TYR A 1 82 ? 10.517 16.503 29.815 1.00 46.78 82 TYR A CA 1
ATOM 677 C C . TYR A 1 82 ? 9.940 16.214 31.222 1.00 46.78 82 TYR A C 1
ATOM 679 O O . TYR A 1 82 ? 8.880 16.750 31.560 1.00 46.78 82 TYR A O 1
ATOM 687 N N . LEU A 1 83 ? 10.634 15.402 32.031 1.00 51.19 83 LEU A N 1
ATOM 688 C CA . LEU A 1 83 ? 10.554 15.441 33.502 1.00 51.19 83 LEU A CA 1
ATOM 689 C C . LEU A 1 83 ? 11.527 16.498 34.033 1.00 51.19 83 LEU A C 1
ATOM 691 O O . LEU A 1 83 ? 12.616 16.629 33.427 1.00 51.19 83 LEU A O 1
#

pLDDT: mean 71.13, std 12.38, range [45.59, 86.69]

Sequence (83 aa):
MGHYIVRIRTGTWSWLRDLQQLYDLDVFSKTAKRLNDHLFEIQGLLSDEQIENLSRKGYQIEIIAAAEEIAKERTKERGEEYL

Foldseek 3Di:
DFKFWKKWKFQDVVVVVVVCVPPVPPPQVVQWDAPDPRIIITIDIGDPVRVVVVVVVVIDMGTDGTPVVVVVVVVVVPPPPDD

Radius of gyration: 14.72 Å; chains: 1; bounding box: 33×24×49 Å